Protein AF-A0A948KL86-F1 (afdb_monomer_lite)

Secondary structure (DSSP, 8-state):
-HHHHHHHHHHHHHHHHHHHHHHHH--GGGSGGGTS--HHHHHHHHHHHHTTT-SEEEEESS--GGGGGT-SSEEEEESS---TT--EEEEESSHHHHHHSTTPEEEEE-SS-EEEEE-

Sequence (119 aa):
PVLQGIAIAGVLLSTLSIVGPRSLMLNPNLYYLYQEEGYWNTHADTLNRILKDEEEVVALGPAGHHIRWYIEPRVLVGDTMDIEGRSGNYLLLLAEEAKRMAGAQVLYTDEKVSILKQR

pLDDT: mean 80.99, std 11.15, range [53.59, 94.81]

Structure (mmCIF, N/CA/C/O backbone):
data_AF-A0A948KL86-F1
#
_entry.id   AF-A0A948KL86-F1
#
loop_
_atom_site.group_PDB
_atom_site.id
_atom_site.type_symbol
_atom_site.label_atom_id
_atom_site.label_alt_id
_atom_site.label_comp_id
_atom_site.label_asym_id
_atom_site.label_entity_id
_atom_site.label_seq_id
_atom_site.pdbx_PDB_ins_code
_atom_site.Cartn_x
_atom_site.Cartn_y
_atom_site.Cartn_z
_atom_site.occupancy
_atom_site.B_iso_or_equiv
_atom_site.auth_seq_id
_atom_site.auth_comp_id
_atom_site.auth_asym_id
_atom_site.auth_atom_id
_atom_site.pdbx_PDB_model_num
ATOM 1 N N . PRO A 1 1 ? 17.806 -10.924 -61.205 1.00 68.31 1 PRO A N 1
ATOM 2 C CA . PRO A 1 1 ? 17.949 -11.667 -59.931 1.00 68.31 1 PRO A CA 1
ATOM 3 C C . PRO A 1 1 ? 19.015 -11.098 -58.972 1.00 68.31 1 PRO A C 1
ATOM 5 O O . PRO A 1 1 ? 18.664 -10.737 -57.857 1.00 68.31 1 PRO A O 1
ATOM 8 N N . VAL A 1 2 ? 20.284 -10.957 -59.383 1.00 71.38 2 VAL A N 1
ATOM 9 C CA . VAL A 1 2 ? 21.385 -10.513 -58.492 1.00 71.38 2 VAL A CA 1
ATOM 10 C C . VAL A 1 2 ? 21.224 -9.061 -58.013 1.00 71.38 2 VAL A C 1
ATOM 12 O O . VAL A 1 2 ? 21.319 -8.788 -56.821 1.00 71.38 2 VAL A O 1
ATOM 15 N N . LEU A 1 3 ? 20.879 -8.138 -58.918 1.00 71.75 3 LEU A N 1
ATOM 16 C CA . LEU A 1 3 ? 20.627 -6.722 -58.596 1.00 71.75 3 LEU A CA 1
ATOM 17 C C . LEU A 1 3 ? 19.461 -6.515 -57.614 1.00 71.75 3 LEU A C 1
ATOM 19 O O . LEU A 1 3 ? 19.527 -5.646 -56.751 1.00 71.75 3 LEU A O 1
ATOM 23 N N . GLN A 1 4 ? 18.417 -7.343 -57.706 1.00 75.69 4 GLN A N 1
ATOM 24 C CA . GLN A 1 4 ? 17.291 -7.313 -56.766 1.00 75.69 4 GLN A CA 1
ATOM 25 C C . GLN A 1 4 ? 17.711 -7.803 -55.375 1.00 75.69 4 GLN A C 1
ATOM 27 O O . GLN A 1 4 ? 17.311 -7.209 -54.379 1.00 75.69 4 GLN A O 1
ATOM 32 N N . GLY A 1 5 ? 18.565 -8.831 -55.300 1.00 79.94 5 GLY A N 1
ATOM 33 C CA . GLY A 1 5 ? 19.122 -9.309 -54.032 1.00 7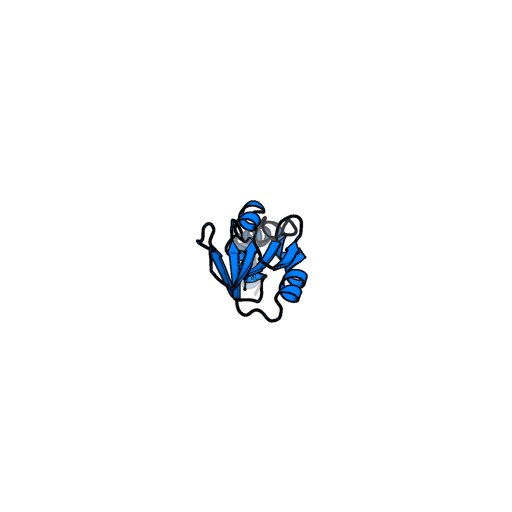9.94 5 GLY A CA 1
ATOM 34 C C . GLY A 1 5 ? 19.969 -8.251 -53.322 1.00 79.94 5 GLY A C 1
ATOM 35 O O . GLY A 1 5 ? 19.827 -8.060 -52.118 1.00 79.94 5 GLY A O 1
ATOM 36 N N . ILE A 1 6 ? 20.784 -7.504 -54.076 1.00 86.19 6 ILE A N 1
ATOM 37 C CA . ILE A 1 6 ? 21.603 -6.402 -53.544 1.00 86.19 6 ILE A CA 1
ATOM 38 C C . ILE A 1 6 ? 20.719 -5.266 -53.014 1.00 86.19 6 ILE A C 1
ATOM 40 O O . ILE A 1 6 ? 20.962 -4.760 -51.920 1.00 86.19 6 ILE A O 1
ATOM 44 N N . ALA A 1 7 ? 19.670 -4.891 -53.751 1.00 84.94 7 ALA A N 1
ATOM 45 C CA . ALA A 1 7 ? 18.749 -3.838 -53.326 1.00 84.94 7 ALA A CA 1
ATOM 46 C C . ALA A 1 7 ? 17.999 -4.209 -52.034 1.00 84.94 7 ALA A C 1
ATOM 48 O O . ALA A 1 7 ? 17.921 -3.399 -51.113 1.00 84.94 7 ALA A O 1
ATOM 49 N N . ILE A 1 8 ? 17.504 -5.447 -51.932 1.00 87.50 8 ILE A N 1
ATOM 50 C CA . ILE A 1 8 ? 16.812 -5.942 -50.731 1.00 87.50 8 ILE A CA 1
ATOM 51 C C . ILE A 1 8 ? 17.767 -5.987 -49.533 1.00 87.50 8 ILE A C 1
ATOM 53 O O . ILE A 1 8 ? 17.408 -5.524 -48.452 1.00 87.50 8 ILE A O 1
ATOM 57 N N . ALA A 1 9 ? 18.993 -6.486 -49.722 1.00 88.50 9 ALA A N 1
ATOM 58 C CA . ALA A 1 9 ? 20.004 -6.511 -48.668 1.00 88.50 9 ALA A CA 1
ATOM 59 C C . ALA A 1 9 ? 20.365 -5.096 -48.185 1.00 88.50 9 ALA A C 1
ATOM 61 O O . ALA A 1 9 ? 20.497 -4.875 -46.983 1.00 88.50 9 ALA A O 1
ATOM 62 N N . GLY A 1 10 ? 20.462 -4.129 -49.103 1.00 89.31 10 GLY A N 1
ATOM 63 C CA . GLY A 1 10 ? 20.711 -2.726 -48.775 1.00 89.31 10 GLY A CA 1
ATOM 64 C C . GLY A 1 10 ? 19.597 -2.107 -47.930 1.00 89.31 10 GLY A C 1
ATOM 65 O O . GLY A 1 10 ? 19.877 -1.482 -46.907 1.00 89.31 10 GLY A O 1
ATOM 66 N N . VAL A 1 11 ? 18.334 -2.335 -48.306 1.00 86.44 11 VAL A N 1
ATOM 67 C CA . VAL A 1 11 ? 17.178 -1.869 -47.524 1.00 86.44 11 VAL A CA 1
ATOM 68 C C . VAL A 1 11 ? 17.178 -2.519 -46.142 1.00 86.44 11 VAL A C 1
ATOM 70 O O . VAL A 1 11 ? 17.109 -1.807 -45.145 1.00 86.44 11 VAL A O 1
ATOM 73 N N . LEU A 1 12 ? 17.364 -3.837 -46.060 1.00 86.38 12 LEU A N 1
ATOM 74 C CA . LEU A 1 12 ? 17.390 -4.558 -44.787 1.00 86.38 12 LEU A CA 1
ATOM 75 C C . LEU A 1 12 ? 18.485 -4.029 -43.847 1.00 86.38 12 LEU A C 1
ATOM 77 O O . LEU A 1 12 ? 18.216 -3.745 -42.681 1.00 86.38 12 LEU A O 1
ATOM 81 N N . LEU A 1 13 ? 19.705 -3.849 -44.360 1.00 87.38 13 LEU A N 1
ATOM 82 C CA . LEU A 1 13 ? 20.825 -3.314 -43.588 1.00 87.38 13 LEU A CA 1
ATOM 83 C C . LEU A 1 13 ? 20.552 -1.881 -43.127 1.00 87.38 13 LEU A C 1
ATOM 85 O O . LEU A 1 13 ? 20.778 -1.580 -41.960 1.00 87.38 13 LEU A O 1
ATOM 89 N N . SER A 1 14 ? 19.990 -1.021 -43.983 1.00 85.12 14 SER A N 1
ATOM 90 C CA . SER A 1 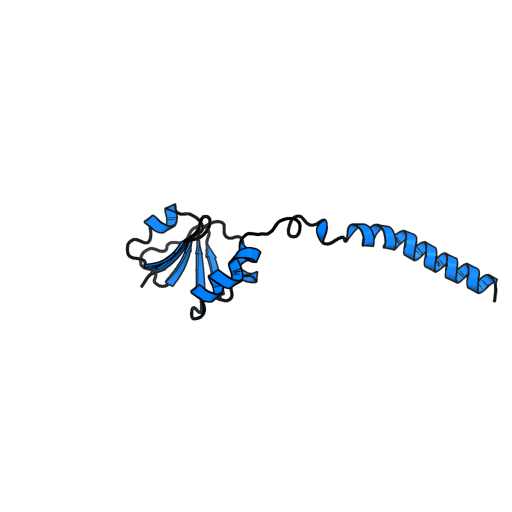14 ? 19.619 0.342 -43.579 1.00 85.12 14 SER A CA 1
ATOM 91 C C . SER A 1 14 ? 18.565 0.359 -42.468 1.00 85.12 14 SER A C 1
ATOM 93 O O . SER A 1 14 ? 18.694 1.114 -41.505 1.00 85.12 14 SER A O 1
ATOM 95 N N . THR A 1 15 ? 17.564 -0.523 -42.535 1.00 80.38 15 THR A N 1
ATOM 96 C CA . THR A 1 15 ? 16.545 -0.649 -41.490 1.00 80.38 15 THR A CA 1
ATOM 97 C C . THR A 1 15 ? 17.157 -1.156 -40.185 1.00 80.38 15 THR A C 1
ATOM 99 O O . THR A 1 15 ? 16.890 -0.589 -39.127 1.00 80.38 15 THR A O 1
ATOM 102 N N . LEU A 1 16 ? 18.032 -2.165 -40.242 1.00 80.25 16 LEU A N 1
ATOM 103 C CA . LEU A 1 16 ? 18.730 -2.699 -39.069 1.00 80.25 16 LEU A CA 1
ATOM 104 C C . LEU A 1 16 ? 19.688 -1.676 -38.444 1.00 80.25 16 LEU A C 1
ATOM 106 O O . LEU A 1 16 ? 19.765 -1.596 -37.222 1.00 80.25 16 LEU A O 1
ATOM 110 N N . SER A 1 17 ? 20.370 -0.849 -39.238 1.00 78.81 17 SER A N 1
ATOM 111 C CA . SER A 1 17 ? 21.252 0.207 -38.725 1.00 78.81 17 SER A CA 1
ATOM 112 C C . SER A 1 17 ? 20.494 1.373 -38.085 1.00 78.81 17 SER A C 1
ATOM 114 O O . SER A 1 17 ? 21.017 1.997 -37.166 1.00 78.81 17 SER A O 1
ATOM 116 N N . ILE A 1 18 ? 19.269 1.668 -38.530 1.00 78.06 18 ILE A N 1
ATOM 117 C CA . ILE A 1 18 ? 18.434 2.731 -37.947 1.00 78.06 18 ILE A CA 1
ATOM 118 C C . ILE A 1 18 ? 17.700 2.234 -36.691 1.00 78.06 18 ILE A C 1
ATOM 120 O O . ILE A 1 18 ? 17.607 2.955 -35.695 1.00 78.06 18 ILE A O 1
ATOM 124 N N . VAL A 1 19 ? 17.168 1.009 -36.724 1.00 70.25 19 VAL A N 1
ATOM 125 C CA . VAL A 1 19 ? 16.302 0.466 -35.662 1.00 70.25 19 VAL A CA 1
ATOM 126 C C . VAL A 1 19 ? 17.091 -0.326 -34.615 1.00 70.25 19 VAL A C 1
ATOM 128 O O . VAL A 1 19 ? 16.804 -0.212 -33.425 1.00 70.25 19 VAL A O 1
ATOM 131 N N . GLY A 1 20 ? 18.116 -1.076 -35.023 1.00 65.12 20 GLY A N 1
ATOM 132 C CA . GLY A 1 20 ? 18.899 -1.963 -34.154 1.00 65.12 20 GLY A CA 1
ATOM 133 C C . GLY A 1 20 ? 19.554 -1.272 -32.949 1.00 65.12 20 GLY A C 1
ATOM 134 O O . GLY A 1 20 ? 19.416 -1.770 -31.830 1.00 65.12 20 GLY A O 1
ATOM 135 N N . PRO A 1 21 ? 20.199 -0.098 -33.107 1.00 65.56 21 PRO A N 1
ATOM 136 C CA . PRO A 1 21 ? 20.760 0.628 -31.968 1.00 65.56 21 PRO A CA 1
ATOM 137 C C . PRO A 1 21 ? 19.688 1.078 -30.966 1.00 65.56 21 PRO A C 1
ATOM 139 O O . PRO A 1 21 ? 19.926 1.072 -29.761 1.00 65.56 21 PRO A O 1
ATOM 142 N N . ARG A 1 22 ? 18.481 1.420 -31.446 1.00 61.47 22 ARG A N 1
ATOM 143 C CA . ARG A 1 22 ? 17.361 1.832 -30.587 1.00 61.47 22 ARG A CA 1
ATOM 144 C C . ARG A 1 22 ? 16.764 0.660 -29.814 1.00 61.47 22 ARG A C 1
ATOM 146 O O . ARG A 1 22 ? 16.433 0.837 -28.650 1.00 61.47 22 ARG A O 1
ATOM 153 N N . SER A 1 23 ? 16.672 -0.534 -30.405 1.00 61.41 23 SER A N 1
ATOM 154 C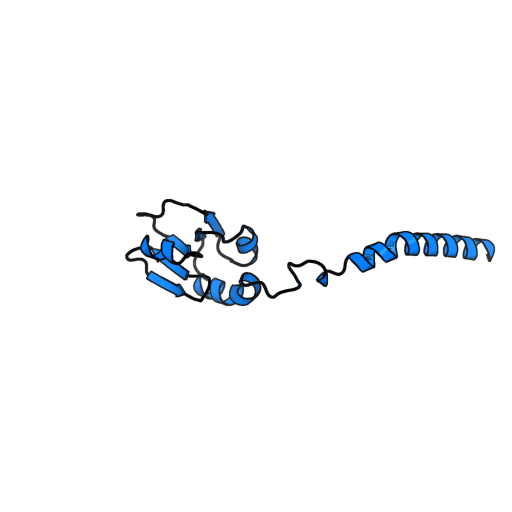 CA . SER A 1 23 ? 16.175 -1.720 -29.691 1.00 61.41 23 SER A CA 1
ATOM 155 C C . SER A 1 23 ? 17.133 -2.216 -28.608 1.00 61.41 23 SER A C 1
ATOM 157 O O . SER A 1 23 ? 16.679 -2.716 -27.587 1.00 61.41 23 SER A O 1
ATOM 159 N N . LEU A 1 24 ? 18.446 -2.032 -28.782 1.00 59.34 24 LEU A N 1
ATOM 160 C CA . LEU A 1 24 ? 19.438 -2.351 -27.745 1.00 59.34 24 LEU A CA 1
ATOM 161 C C . LEU A 1 24 ? 19.365 -1.394 -26.541 1.00 59.34 24 LEU A C 1
ATOM 163 O O . LEU A 1 24 ? 19.699 -1.787 -25.426 1.00 59.34 24 LEU A O 1
ATOM 167 N N . MET A 1 25 ? 18.883 -0.162 -26.747 1.00 58.16 25 MET A N 1
ATOM 168 C CA . MET A 1 25 ? 18.601 0.802 -25.673 1.00 58.16 25 MET A CA 1
ATOM 169 C C . MET A 1 25 ? 17.243 0.589 -24.989 1.00 58.16 25 MET A C 1
ATOM 171 O O . MET A 1 25 ? 17.004 1.160 -23.931 1.00 58.16 25 MET A O 1
ATOM 175 N N . LEU A 1 26 ? 16.373 -0.258 -25.544 1.00 58.28 26 LEU A N 1
ATOM 176 C CA . LEU A 1 26 ? 15.113 -0.681 -24.925 1.00 58.28 26 LEU A CA 1
ATOM 177 C C . LEU A 1 26 ? 15.312 -1.922 -24.044 1.00 58.28 26 LEU A C 1
ATOM 179 O O . LEU A 1 26 ? 14.439 -2.783 -23.973 1.00 58.28 26 LEU A O 1
ATOM 183 N N . ASN A 1 27 ? 16.468 -2.048 -23.390 1.00 59.31 27 ASN A N 1
ATOM 184 C CA . ASN A 1 27 ? 16.644 -3.083 -22.382 1.00 59.31 27 ASN A CA 1
ATOM 185 C C . ASN A 1 27 ? 15.742 -2.729 -21.183 1.00 59.31 27 ASN A C 1
ATOM 187 O O . ASN A 1 27 ? 15.973 -1.690 -20.562 1.00 59.31 27 ASN A O 1
ATOM 191 N N . PRO A 1 28 ? 14.728 -3.543 -20.835 1.00 56.38 28 PRO A N 1
ATOM 192 C CA . PRO A 1 28 ? 13.857 -3.257 -19.696 1.00 56.38 28 PRO A CA 1
ATOM 193 C C . PRO A 1 28 ? 14.639 -3.134 -18.379 1.00 56.38 28 PRO A C 1
ATOM 195 O O . PRO A 1 28 ? 14.232 -2.380 -17.502 1.00 56.38 28 PRO A O 1
ATOM 198 N N . ASN A 1 29 ? 15.827 -3.742 -18.286 1.00 53.59 29 ASN A N 1
ATOM 199 C CA . ASN A 1 29 ? 16.721 -3.613 -17.135 1.00 53.59 29 ASN A CA 1
ATOM 200 C C . ASN A 1 29 ? 17.445 -2.252 -17.058 1.00 53.59 29 ASN A C 1
ATOM 202 O O . ASN A 1 29 ? 18.203 -2.032 -16.122 1.00 53.59 29 ASN A O 1
ATOM 206 N N . LEU A 1 30 ? 17.278 -1.339 -18.025 1.00 55.31 30 LEU A N 1
ATOM 207 C CA . LEU A 1 30 ? 17.811 0.033 -17.945 1.00 55.31 30 LEU A CA 1
ATOM 208 C C . LEU A 1 30 ? 16.896 0.980 -17.165 1.00 55.31 30 LEU A C 1
ATOM 210 O O . LEU A 1 30 ? 17.348 2.045 -16.744 1.00 55.31 30 LEU A O 1
ATOM 214 N N . TYR A 1 31 ? 15.624 0.628 -16.971 1.00 57.94 31 TYR A N 1
ATOM 215 C CA . TYR A 1 31 ? 14.734 1.457 -16.173 1.00 57.94 31 TYR A CA 1
ATOM 216 C C . TYR A 1 31 ? 14.957 1.147 -14.698 1.00 57.94 31 TYR A C 1
ATOM 218 O O . TYR A 1 31 ? 14.789 0.010 -14.267 1.00 57.94 31 TYR A O 1
ATOM 226 N N . TYR A 1 32 ? 15.275 2.186 -13.926 1.00 56.94 32 TYR A N 1
ATOM 227 C CA . TYR A 1 32 ? 15.488 2.122 -12.477 1.00 56.94 32 TYR A CA 1
ATOM 228 C C . TYR A 1 32 ? 14.392 1.331 -11.738 1.00 56.94 32 TYR A C 1
ATOM 230 O O . TYR A 1 32 ? 14.677 0.593 -10.804 1.00 56.94 32 TYR A O 1
ATOM 238 N N . LEU A 1 33 ? 13.145 1.414 -12.221 1.00 54.78 33 LEU A N 1
ATOM 239 C CA . LEU A 1 33 ? 11.989 0.714 -11.655 1.00 54.78 33 LEU A CA 1
ATOM 240 C C . LEU A 1 33 ? 12.110 -0.825 -11.652 1.00 54.78 33 LEU A C 1
ATOM 242 O O . LEU A 1 33 ? 11.419 -1.469 -10.874 1.00 54.78 33 LEU A O 1
ATOM 246 N N . TYR A 1 34 ? 12.947 -1.399 -12.524 1.00 56.31 34 TYR A N 1
ATOM 247 C CA . TYR A 1 34 ? 13.166 -2.847 -12.658 1.00 56.31 34 TYR A CA 1
ATOM 248 C C . TYR A 1 34 ? 14.576 -3.284 -12.227 1.00 56.31 34 TYR A C 1
ATOM 250 O O . TYR A 1 34 ? 14.919 -4.455 -12.370 1.00 56.31 34 TYR A O 1
ATOM 258 N N . GLN A 1 35 ? 15.411 -2.356 -11.747 1.00 60.00 35 GLN A N 1
ATOM 259 C CA . GLN A 1 35 ? 16.782 -2.652 -11.311 1.00 60.00 35 GLN A CA 1
ATOM 260 C C . GLN A 1 35 ? 16.859 -3.069 -9.841 1.00 60.00 35 GLN A C 1
ATOM 262 O O . GLN A 1 35 ? 17.766 -3.811 -9.473 1.00 60.00 35 GLN A O 1
ATOM 267 N N . GLU A 1 36 ? 15.909 -2.626 -9.017 1.00 63.56 36 GLU A N 1
ATOM 268 C CA . GLU A 1 36 ? 15.837 -2.959 -7.595 1.00 63.56 36 GLU A CA 1
ATOM 269 C C . GLU A 1 36 ? 14.473 -3.560 -7.250 1.00 63.56 36 GLU A C 1
ATOM 271 O O . GLU A 1 36 ? 13.445 -3.181 -7.819 1.00 63.56 36 GLU A O 1
ATOM 276 N N . GLU A 1 37 ? 14.450 -4.495 -6.298 1.00 67.69 37 GLU A N 1
ATOM 277 C CA . GLU A 1 37 ? 13.196 -5.006 -5.751 1.00 67.69 37 GLU A CA 1
ATOM 278 C C . GLU A 1 37 ? 12.468 -3.886 -4.996 1.00 67.69 37 GLU A C 1
ATOM 280 O O . GLU A 1 37 ? 12.827 -3.492 -3.885 1.00 67.69 37 GLU A O 1
ATOM 285 N N . GLY A 1 38 ? 11.434 -3.331 -5.629 1.00 77.62 38 GLY A N 1
ATOM 286 C CA . GLY A 1 38 ? 10.561 -2.348 -5.003 1.00 77.62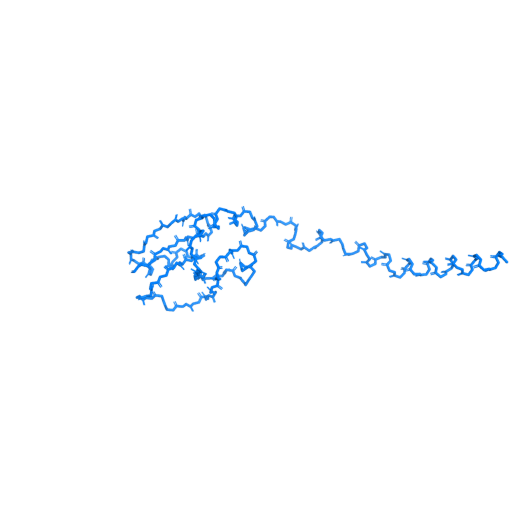 38 GLY A CA 1
ATOM 287 C C . GLY A 1 38 ? 9.742 -2.979 -3.877 1.00 77.62 38 GLY A C 1
ATOM 288 O O . GLY A 1 38 ? 9.169 -4.052 -4.052 1.00 77.62 38 GLY A O 1
ATOM 289 N N . TYR A 1 39 ? 9.618 -2.275 -2.747 1.00 85.31 39 TYR A N 1
ATOM 290 C CA . TYR A 1 39 ? 8.907 -2.765 -1.556 1.00 85.31 39 TYR A CA 1
ATOM 291 C C . TYR A 1 39 ? 7.518 -3.340 -1.876 1.00 85.31 39 TYR A C 1
ATOM 293 O O . TYR A 1 39 ? 7.192 -4.435 -1.422 1.00 85.31 39 TYR A O 1
ATOM 301 N N . TRP A 1 40 ? 6.734 -2.637 -2.701 1.00 87.12 40 TRP A N 1
ATOM 302 C CA . TRP A 1 40 ? 5.396 -3.083 -3.088 1.00 87.12 40 TRP A CA 1
ATOM 303 C C . TRP A 1 40 ? 5.404 -4.406 -3.844 1.00 87.12 40 TRP A C 1
ATOM 305 O O . TRP A 1 40 ? 4.556 -5.245 -3.578 1.00 87.12 40 TRP A O 1
ATOM 315 N N . ASN A 1 41 ? 6.374 -4.616 -4.734 1.00 84.69 41 ASN A N 1
ATOM 316 C CA . ASN A 1 41 ? 6.483 -5.851 -5.502 1.00 84.69 41 ASN A CA 1
ATOM 317 C C . ASN A 1 41 ? 6.795 -7.048 -4.593 1.00 84.69 41 ASN A C 1
ATOM 319 O O . ASN A 1 41 ? 6.224 -8.119 -4.761 1.00 84.69 41 ASN A O 1
ATOM 323 N N . THR A 1 42 ? 7.658 -6.852 -3.596 1.00 87.81 42 THR A N 1
ATOM 324 C CA . THR A 1 42 ? 8.062 -7.914 -2.665 1.00 87.81 42 THR A CA 1
ATOM 325 C C . THR A 1 42 ? 6.971 -8.250 -1.639 1.00 87.81 42 THR A C 1
ATOM 327 O O . THR A 1 42 ? 6.847 -9.403 -1.235 1.00 87.81 42 THR A O 1
ATOM 330 N N . HIS A 1 43 ? 6.165 -7.269 -1.214 1.00 90.56 43 HIS A N 1
ATOM 331 C CA . HIS A 1 43 ? 5.223 -7.435 -0.096 1.00 90.56 43 HIS A CA 1
ATOM 332 C C . HIS A 1 43 ? 3.747 -7.524 -0.511 1.00 90.56 43 HIS A C 1
ATOM 334 O O . HIS A 1 43 ? 2.916 -7.855 0.338 1.00 90.56 43 HIS A O 1
ATOM 340 N N . ALA A 1 44 ? 3.410 -7.281 -1.787 1.00 91.19 44 ALA A N 1
ATOM 341 C CA . ALA A 1 44 ? 2.034 -7.269 -2.301 1.00 91.19 44 ALA A CA 1
ATOM 342 C C . ALA A 1 44 ? 1.210 -8.478 -1.836 1.00 91.19 44 ALA A C 1
ATOM 344 O O . ALA A 1 44 ? 0.147 -8.306 -1.245 1.00 91.19 44 ALA A O 1
ATOM 345 N N . ASP A 1 45 ? 1.731 -9.693 -2.020 1.00 93.12 45 ASP A N 1
ATOM 346 C CA . ASP A 1 45 ? 1.023 -10.933 -1.682 1.00 93.12 45 ASP A CA 1
ATOM 347 C C . ASP A 1 45 ? 0.655 -11.028 -0.197 1.00 93.12 45 ASP A C 1
ATOM 349 O O . ASP A 1 45 ? -0.413 -11.527 0.166 1.00 93.12 45 ASP A O 1
ATOM 353 N N . THR A 1 46 ? 1.541 -10.565 0.686 1.00 93.31 46 THR A N 1
ATOM 354 C CA . THR A 1 46 ? 1.296 -10.569 2.131 1.00 93.31 46 THR A CA 1
ATOM 355 C C . THR A 1 46 ? 0.250 -9.524 2.495 1.00 93.31 46 THR A C 1
ATOM 357 O O . THR A 1 46 ? -0.694 -9.843 3.219 1.00 93.31 46 THR A O 1
ATOM 360 N N . LEU A 1 47 ? 0.371 -8.310 1.951 1.00 92.75 47 LEU A N 1
ATOM 361 C CA . LEU A 1 47 ? -0.566 -7.217 2.214 1.00 92.75 47 LEU A CA 1
ATOM 362 C C . LEU A 1 47 ? -1.974 -7.543 1.688 1.00 92.75 47 LEU A C 1
ATOM 364 O O . LEU A 1 47 ? -2.947 -7.378 2.421 1.00 92.75 47 LEU A O 1
ATOM 368 N N . ASN A 1 48 ? -2.095 -8.101 0.482 1.00 94.62 48 ASN A N 1
ATOM 369 C CA . ASN A 1 48 ? -3.383 -8.522 -0.083 1.00 94.62 48 ASN A CA 1
ATOM 370 C C . ASN A 1 48 ? -4.011 -9.670 0.705 1.00 94.62 48 ASN A C 1
ATOM 372 O O . ASN A 1 48 ? -5.223 -9.707 0.884 1.00 94.62 48 ASN A O 1
ATOM 376 N N . ARG A 1 49 ? -3.205 -10.578 1.266 1.00 94.81 49 ARG A N 1
ATOM 377 C CA . ARG A 1 49 ? -3.723 -11.628 2.153 1.00 94.81 49 ARG A CA 1
ATOM 378 C C . ARG A 1 49 ? -4.315 -11.061 3.442 1.00 94.81 49 ARG A C 1
ATOM 380 O O . ARG A 1 49 ? -5.316 -11.588 3.919 1.00 94.81 49 ARG A O 1
ATOM 387 N N . ILE A 1 50 ? -3.708 -10.013 3.997 1.00 93.12 50 ILE A N 1
ATOM 388 C CA . ILE A 1 50 ? -4.221 -9.306 5.182 1.00 93.12 50 ILE A CA 1
ATOM 389 C C . ILE A 1 50 ? -5.513 -8.548 4.844 1.00 93.12 50 ILE A C 1
ATOM 391 O O . ILE A 1 50 ? -6.418 -8.490 5.671 1.00 93.12 50 ILE A O 1
ATOM 395 N N . LEU A 1 51 ? -5.613 -8.007 3.627 1.00 92.81 51 LEU A N 1
ATOM 396 C CA . LEU A 1 51 ? -6.724 -7.173 3.156 1.00 92.81 51 LEU A CA 1
ATOM 397 C C . LEU A 1 51 ? -7.777 -7.926 2.323 1.00 92.81 51 LEU A C 1
ATOM 399 O O . LEU A 1 51 ? -8.605 -7.290 1.678 1.00 92.81 51 LEU A O 1
ATOM 403 N N . L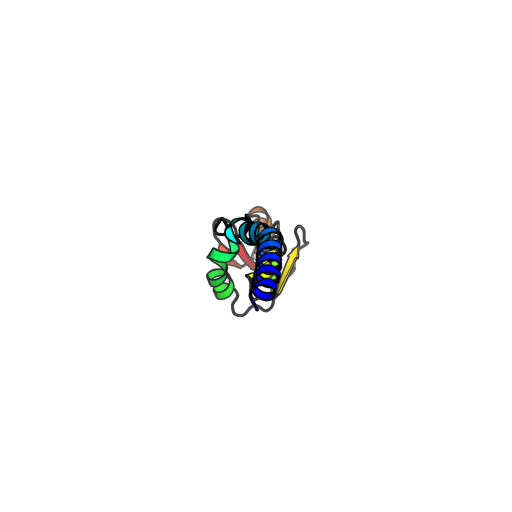YS A 1 52 ? -7.757 -9.262 2.319 1.00 91.06 52 LYS A N 1
ATOM 404 C CA . LYS A 1 52 ? -8.486 -10.116 1.362 1.00 91.06 52 LYS A CA 1
ATOM 405 C C . LYS A 1 52 ? -9.994 -9.837 1.250 1.00 91.06 52 LYS A C 1
ATOM 407 O O . LYS A 1 52 ? -10.578 -10.079 0.198 1.00 91.06 52 LYS A O 1
ATOM 412 N N . ASP A 1 53 ? -10.611 -9.342 2.318 1.00 90.50 53 ASP A N 1
ATOM 413 C CA . ASP A 1 53 ? -12.056 -9.100 2.398 1.00 90.50 53 ASP A CA 1
ATOM 414 C C . ASP A 1 53 ? -12.410 -7.602 2.460 1.00 90.50 53 ASP A C 1
ATOM 416 O O . ASP A 1 53 ? -13.557 -7.239 2.720 1.00 90.50 53 ASP A O 1
ATOM 420 N N . GLU A 1 54 ? -11.433 -6.719 2.252 1.00 92.00 54 GLU A N 1
ATOM 421 C CA . GLU A 1 54 ? -11.633 -5.275 2.311 1.00 92.00 54 GLU A CA 1
ATOM 422 C C . GLU A 1 54 ? -11.868 -4.713 0.903 1.00 92.00 54 GLU A C 1
ATOM 424 O O . GLU A 1 54 ? -11.059 -4.893 -0.003 1.00 92.00 54 GLU A O 1
ATOM 429 N N . GLU A 1 55 ? -12.969 -3.984 0.708 1.00 92.00 55 GLU A N 1
ATOM 430 C CA . GLU A 1 55 ? -13.256 -3.345 -0.587 1.00 92.00 55 GLU A CA 1
ATOM 431 C C . GLU A 1 55 ? -12.336 -2.144 -0.857 1.00 92.00 55 GLU A C 1
ATOM 433 O O . GLU A 1 55 ? -12.006 -1.830 -2.004 1.00 92.00 55 GLU A O 1
ATOM 438 N N . GLU A 1 56 ? -11.927 -1.455 0.209 1.00 92.69 56 GLU A N 1
ATOM 439 C CA . GLU A 1 56 ? -11.190 -0.201 0.147 1.00 92.69 56 GLU A CA 1
ATOM 440 C C . GLU A 1 56 ? -10.171 -0.083 1.283 1.00 92.69 56 GLU A C 1
ATOM 442 O O . GLU A 1 56 ? -10.405 -0.502 2.422 1.00 92.69 56 GLU A O 1
ATOM 447 N N . VAL A 1 57 ? -9.044 0.551 0.960 1.00 92.94 57 VAL A N 1
ATOM 448 C CA . VAL A 1 57 ? -8.023 0.959 1.921 1.00 92.94 57 VAL A CA 1
ATOM 449 C C . VAL A 1 57 ? -7.585 2.395 1.648 1.00 92.94 57 VAL A C 1
ATOM 451 O O . VAL A 1 57 ? -7.414 2.818 0.500 1.00 92.94 57 VAL A O 1
ATOM 454 N N . VAL A 1 58 ? -7.385 3.160 2.715 1.00 91.69 58 VAL A N 1
ATOM 455 C CA . VAL A 1 58 ? -6.864 4.523 2.647 1.00 91.69 58 VAL A CA 1
ATOM 456 C C . VAL A 1 58 ? -5.364 4.496 2.915 1.00 91.69 58 VAL A C 1
ATOM 458 O O . VAL A 1 58 ? -4.940 4.221 4.031 1.00 91.69 58 VAL A O 1
ATOM 461 N N . ALA A 1 59 ? -4.551 4.803 1.911 1.00 91.31 59 ALA A N 1
ATOM 462 C CA . ALA A 1 59 ? -3.115 4.976 2.069 1.00 91.31 59 ALA A CA 1
ATOM 463 C C . ALA A 1 59 ? -2.788 6.413 2.503 1.00 91.31 59 ALA A C 1
ATOM 465 O O . ALA A 1 59 ? -3.077 7.359 1.762 1.00 91.31 59 ALA A O 1
ATOM 466 N N . LEU A 1 60 ? -2.175 6.557 3.682 1.00 89.12 60 LEU A N 1
ATOM 467 C CA . LEU A 1 60 ? -1.738 7.834 4.249 1.00 89.12 60 LEU A CA 1
ATOM 468 C C . LEU A 1 60 ? -0.218 7.983 4.219 1.00 89.12 60 LEU A C 1
ATOM 470 O O . LEU A 1 60 ? 0.522 7.071 4.601 1.00 89.12 60 LEU A O 1
ATOM 474 N N . GLY A 1 61 ? 0.232 9.171 3.822 1.00 84.94 61 GLY A N 1
ATOM 475 C CA . GLY A 1 61 ? 1.641 9.498 3.621 1.00 84.94 61 GLY A CA 1
ATOM 476 C C . GLY A 1 61 ? 2.129 9.197 2.195 1.00 84.94 61 GLY A C 1
ATOM 477 O O . GLY A 1 61 ? 1.321 9.027 1.272 1.00 84.94 61 GLY A O 1
ATOM 478 N N . PRO A 1 62 ? 3.454 9.108 1.977 1.00 85.12 62 PRO A N 1
ATOM 479 C CA . PRO A 1 62 ? 4.058 9.106 0.644 1.00 85.12 62 PRO A CA 1
ATOM 480 C C . PRO A 1 62 ? 3.998 7.729 -0.049 1.00 85.12 62 PRO A C 1
ATOM 482 O O . PRO A 1 62 ? 5.014 7.187 -0.476 1.00 85.12 62 PRO A O 1
ATOM 485 N N . ALA A 1 63 ? 2.799 7.158 -0.197 1.00 82.25 63 ALA A N 1
ATOM 486 C CA . ALA A 1 63 ? 2.573 5.850 -0.827 1.00 82.25 63 ALA A CA 1
ATOM 487 C C . ALA A 1 63 ? 2.977 5.793 -2.306 1.00 82.25 63 ALA A C 1
ATOM 489 O O . ALA A 1 63 ? 3.336 4.736 -2.824 1.00 82.25 63 ALA A O 1
ATOM 490 N N . GLY A 1 64 ? 2.881 6.935 -2.994 1.00 82.00 64 GLY A N 1
ATOM 491 C CA . GLY A 1 64 ? 2.936 7.002 -4.448 1.00 82.00 64 GLY A CA 1
ATOM 492 C C . GLY A 1 64 ? 1.701 6.371 -5.103 1.00 82.00 64 GLY A C 1
ATOM 493 O O . GLY A 1 64 ? 1.075 5.452 -4.587 1.00 82.00 64 GLY A O 1
ATOM 494 N N . HIS A 1 65 ? 1.319 6.851 -6.287 1.00 82.06 65 HIS A N 1
ATOM 495 C CA . HIS A 1 65 ? 0.128 6.330 -6.974 1.00 82.06 65 HIS A CA 1
ATOM 496 C C . HIS A 1 65 ? 0.276 4.887 -7.478 1.00 82.06 65 HIS A C 1
ATOM 498 O O . HIS A 1 65 ? -0.734 4.231 -7.728 1.00 82.06 65 HIS A O 1
ATOM 504 N N . HIS A 1 66 ? 1.509 4.394 -7.604 1.00 83.25 66 HIS A N 1
ATOM 505 C CA . HIS A 1 66 ? 1.808 3.047 -8.087 1.00 83.25 66 HIS A CA 1
ATOM 506 C C . HIS A 1 66 ? 1.361 1.941 -7.122 1.00 83.25 66 HIS A C 1
ATOM 508 O O . HIS A 1 66 ? 1.195 0.814 -7.566 1.00 83.25 66 HIS A O 1
ATOM 514 N N . ILE A 1 67 ? 1.104 2.240 -5.839 1.00 87.88 67 ILE A N 1
ATOM 515 C CA . ILE A 1 67 ? 0.576 1.261 -4.870 1.00 87.88 67 ILE A CA 1
ATOM 516 C C . ILE A 1 67 ? -0.697 0.564 -5.383 1.00 87.88 67 ILE A C 1
ATOM 518 O O . ILE A 1 67 ? -0.909 -0.619 -5.140 1.00 87.88 67 ILE A O 1
ATOM 522 N N . ARG A 1 68 ? -1.503 1.276 -6.182 1.00 90.31 68 ARG A N 1
ATOM 523 C CA . ARG A 1 68 ? -2.731 0.775 -6.822 1.00 90.31 68 ARG A CA 1
ATOM 524 C C . ARG A 1 68 ? -2.507 -0.371 -7.804 1.00 90.31 68 ARG A C 1
ATOM 526 O O . ARG A 1 68 ? -3.471 -0.994 -8.220 1.00 90.31 68 ARG A O 1
ATOM 533 N N . TRP A 1 69 ? -1.271 -0.600 -8.235 1.00 90.62 69 TRP A N 1
ATOM 534 C CA . TRP A 1 69 ? -0.931 -1.728 -9.100 1.00 90.62 69 TRP A CA 1
ATOM 535 C C . TRP A 1 69 ? -0.630 -3.002 -8.311 1.00 90.62 69 TRP A C 1
ATOM 537 O O . TRP A 1 69 ? -0.615 -4.075 -8.901 1.00 90.62 69 TRP A O 1
ATOM 547 N N . TYR A 1 70 ? -0.386 -2.882 -7.005 1.00 90.38 70 TYR A N 1
ATOM 548 C CA . TYR A 1 70 ? 0.059 -3.979 -6.146 1.00 90.38 70 TYR A CA 1
ATOM 549 C C . TYR A 1 70 ? -0.995 -4.396 -5.122 1.00 90.38 70 TYR A C 1
ATOM 551 O O . TYR A 1 70 ? -1.020 -5.552 -4.713 1.00 90.38 70 TYR A O 1
ATOM 559 N N . ILE A 1 71 ? -1.851 -3.464 -4.701 1.00 92.88 71 ILE A N 1
ATOM 560 C CA . ILE A 1 71 ? -2.883 -3.698 -3.693 1.00 92.88 71 ILE A CA 1
ATOM 561 C C . ILE A 1 71 ? -4.229 -3.938 -4.378 1.00 92.88 71 ILE A C 1
ATOM 563 O O . ILE A 1 71 ? -4.662 -3.122 -5.189 1.00 92.88 71 ILE A O 1
ATOM 567 N N . GLU A 1 72 ? -4.867 -5.063 -4.053 1.00 94.81 72 GLU A N 1
ATOM 568 C CA . GLU A 1 72 ? -6.137 -5.511 -4.638 1.00 94.81 72 GLU A CA 1
ATOM 569 C C . GLU A 1 72 ? -7.340 -4.630 -4.245 1.00 94.81 72 GLU A C 1
ATOM 571 O O . GLU A 1 72 ? -8.094 -4.239 -5.143 1.00 94.81 72 GLU A O 1
ATOM 576 N N . PRO A 1 73 ? -7.537 -4.264 -2.959 1.00 93.69 73 PRO A N 1
ATOM 577 C CA . PRO A 1 73 ? -8.555 -3.291 -2.575 1.00 93.69 73 PRO A CA 1
ATOM 578 C C . PRO A 1 73 ? -8.409 -1.954 -3.299 1.00 93.69 73 PRO A C 1
ATOM 580 O O . PRO A 1 73 ? -7.307 -1.510 -3.641 1.00 93.69 73 PRO A O 1
ATOM 583 N N . ARG A 1 74 ? -9.519 -1.223 -3.441 1.00 93.31 74 ARG A N 1
ATOM 584 C CA . ARG A 1 74 ? -9.473 0.142 -3.972 1.00 93.31 74 ARG A CA 1
ATOM 585 C C . ARG A 1 74 ? -8.624 1.021 -3.052 1.00 93.31 74 ARG A C 1
ATOM 587 O O . ARG A 1 74 ? -8.991 1.247 -1.905 1.00 93.31 74 ARG A O 1
ATOM 594 N N . VAL A 1 75 ? -7.514 1.561 -3.563 1.00 92.06 75 VAL A N 1
ATOM 595 C CA . VAL A 1 75 ? -6.642 2.443 -2.769 1.00 92.06 75 VAL A CA 1
ATOM 596 C C . VAL A 1 75 ? -7.001 3.917 -2.953 1.00 92.06 75 VAL A C 1
ATOM 598 O O . VAL A 1 75 ? -6.747 4.525 -4.009 1.00 92.06 75 VAL A O 1
ATOM 601 N N . LEU A 1 76 ? -7.511 4.521 -1.883 1.00 89.38 76 LEU A N 1
ATOM 602 C CA . LEU A 1 76 ? -7.609 5.969 -1.738 1.00 89.38 76 LEU A CA 1
ATOM 603 C C . LEU A 1 76 ? -6.279 6.494 -1.204 1.00 89.38 76 LEU A C 1
ATOM 605 O O . LEU A 1 76 ? -5.864 6.130 -0.115 1.00 89.38 76 LEU A O 1
ATOM 609 N N . VAL A 1 77 ? -5.589 7.328 -1.977 1.00 85.44 77 VAL A N 1
ATOM 610 C CA . VAL A 1 77 ? -4.285 7.874 -1.579 1.00 85.44 77 VAL A CA 1
ATOM 611 C C . VAL A 1 77 ? -4.495 9.308 -1.127 1.00 85.44 77 VAL A C 1
ATOM 613 O O . VAL A 1 77 ? -4.998 10.116 -1.911 1.00 85.44 77 VAL A O 1
ATOM 616 N N . GLY A 1 78 ? -4.097 9.619 0.103 1.00 79.75 78 GLY A N 1
ATOM 617 C CA . GLY A 1 78 ? -4.101 10.972 0.643 1.00 79.75 78 GLY A CA 1
ATOM 618 C C . GLY A 1 78 ? -2.839 11.206 1.458 1.00 79.75 78 GLY A C 1
ATOM 619 O O . GLY A 1 78 ? -2.622 10.532 2.453 1.00 79.75 78 GLY A O 1
ATOM 620 N N . ASP A 1 79 ? -2.005 12.159 1.047 1.00 72.06 79 ASP A N 1
ATOM 621 C CA . ASP A 1 79 ? -0.788 12.492 1.800 1.00 72.06 79 ASP A CA 1
ATOM 622 C C . ASP A 1 79 ? -1.145 13.090 3.169 1.00 72.06 79 ASP A C 1
ATOM 624 O O . ASP A 1 79 ? -0.644 12.665 4.204 1.00 72.06 79 ASP A O 1
ATOM 628 N N . THR A 1 80 ? -2.123 14.001 3.173 1.00 71.31 80 THR A N 1
ATOM 629 C CA . THR A 1 80 ? -2.764 14.523 4.379 1.00 71.31 80 THR A CA 1
ATOM 630 C C . THR A 1 80 ? -4.277 14.371 4.250 1.00 71.31 80 THR A C 1
ATOM 632 O O . THR A 1 80 ? -4.900 14.866 3.310 1.00 71.31 80 THR A O 1
ATOM 635 N N . MET A 1 81 ? -4.887 13.646 5.185 1.00 74.56 81 MET A N 1
ATOM 636 C CA . MET A 1 81 ? -6.338 13.527 5.291 1.00 74.56 81 MET A CA 1
ATOM 637 C C . MET A 1 81 ? -6.752 13.685 6.750 1.00 74.56 81 MET A C 1
ATOM 639 O O . MET A 1 81 ? -6.022 13.302 7.669 1.00 74.56 81 MET A O 1
ATOM 643 N N . ASP A 1 82 ? -7.926 14.269 6.962 1.00 77.81 82 ASP A N 1
ATOM 644 C CA . ASP A 1 82 ? -8.564 14.229 8.267 1.00 77.81 82 ASP A CA 1
ATOM 645 C C . ASP A 1 82 ? -9.204 12.851 8.471 1.00 77.81 82 ASP A C 1
ATOM 647 O O . ASP A 1 82 ? -10.160 12.484 7.780 1.00 77.81 82 ASP A O 1
ATOM 651 N N . ILE A 1 83 ? -8.604 12.074 9.367 1.00 79.25 83 ILE A N 1
ATOM 652 C CA . ILE A 1 83 ? -8.979 10.693 9.687 1.00 79.25 83 ILE A CA 1
ATOM 653 C C . ILE A 1 83 ? -9.703 10.584 11.028 1.00 79.25 83 ILE A C 1
ATOM 655 O O . ILE A 1 83 ? -10.154 9.502 11.401 1.00 79.25 83 ILE A O 1
ATOM 659 N N . GLU A 1 84 ? -9.827 11.692 11.760 1.00 76.31 84 GLU A N 1
ATOM 660 C CA . GLU A 1 84 ? -10.431 11.682 13.082 1.00 76.31 84 GLU A CA 1
ATOM 661 C C . GLU A 1 84 ? -11.925 11.338 12.973 1.00 76.31 84 GLU A C 1
ATOM 663 O O . GLU A 1 84 ? -12.678 11.931 12.199 1.00 76.31 84 GLU A O 1
ATOM 668 N N . GLY A 1 85 ? -12.353 10.304 13.702 1.00 70.44 85 GLY A N 1
ATOM 669 C CA . GLY A 1 85 ? -13.741 9.833 13.691 1.00 70.44 85 GLY A CA 1
ATOM 670 C C . GLY A 1 85 ? -14.193 9.127 12.406 1.00 70.44 85 GLY A C 1
ATOM 671 O O . GLY A 1 85 ? -15.388 8.874 12.256 1.00 70.44 85 GLY A O 1
ATOM 672 N N . ARG A 1 86 ? -13.282 8.790 11.480 1.00 79.69 86 ARG A N 1
ATOM 673 C CA . ARG A 1 86 ? -13.619 8.045 10.256 1.00 79.69 86 ARG A CA 1
ATOM 674 C C . ARG A 1 86 ? -13.303 6.557 10.398 1.00 79.69 86 ARG A C 1
ATOM 676 O O . ARG A 1 86 ? -12.149 6.169 10.570 1.00 79.69 86 ARG A O 1
ATOM 683 N N . SER A 1 87 ? -14.321 5.715 10.251 1.00 82.88 87 SER A N 1
ATOM 684 C CA . SER A 1 87 ? -14.159 4.260 10.170 1.00 82.88 87 SER A CA 1
ATOM 685 C C . SER A 1 87 ? -13.527 3.846 8.838 1.00 82.88 87 SER A C 1
ATOM 687 O O . SER A 1 87 ? -13.877 4.404 7.796 1.00 82.88 87 SER A O 1
ATOM 689 N N . GLY A 1 88 ? -12.655 2.841 8.849 1.00 84.06 88 GLY A N 1
ATOM 690 C CA . GLY A 1 88 ? -12.044 2.298 7.636 1.00 84.06 88 GLY A CA 1
ATOM 691 C C . GLY A 1 88 ? -10.764 1.510 7.898 1.00 84.06 88 GLY A C 1
ATOM 692 O O . GLY A 1 88 ? -10.297 1.408 9.037 1.00 84.06 88 GLY A O 1
ATOM 693 N N . ASN A 1 89 ? -10.188 0.964 6.826 1.00 86.06 89 ASN A N 1
ATOM 694 C CA . ASN A 1 89 ? -8.846 0.388 6.849 1.00 86.06 89 ASN A CA 1
ATOM 695 C C . ASN A 1 89 ? -7.849 1.407 6.318 1.00 86.06 89 ASN A C 1
ATOM 697 O O . ASN A 1 89 ? -8.063 2.019 5.270 1.00 86.06 89 ASN A O 1
ATOM 701 N N . TYR A 1 90 ? -6.747 1.552 7.035 1.00 84.94 90 TYR A N 1
ATOM 702 C CA . TYR A 1 90 ? -5.737 2.557 6.778 1.00 84.94 90 TYR A CA 1
ATOM 703 C C . TYR A 1 90 ? -4.385 1.887 6.608 1.00 84.94 90 TYR A C 1
ATOM 705 O O . TYR A 1 90 ? -3.957 1.112 7.457 1.00 84.94 90 TYR A O 1
ATOM 713 N N . LEU A 1 91 ? -3.717 2.208 5.510 1.00 87.19 91 LEU A N 1
ATOM 714 C CA . LEU A 1 91 ? -2.349 1.824 5.217 1.00 87.19 91 LEU A CA 1
ATOM 715 C C . LEU A 1 91 ? -1.467 3.042 5.493 1.00 87.19 91 LEU A C 1
ATOM 717 O O . LEU A 1 91 ? -1.454 4.008 4.735 1.00 87.19 91 LEU A O 1
ATOM 721 N N . LEU A 1 92 ? -0.758 3.015 6.611 1.00 83.50 92 LEU A N 1
ATOM 722 C CA . LEU A 1 92 ? 0.071 4.111 7.089 1.00 83.50 92 LEU A CA 1
ATOM 723 C C . LEU A 1 92 ? 1.520 3.897 6.675 1.00 83.50 92 LEU A C 1
ATOM 725 O O . LEU A 1 92 ? 2.112 2.877 7.021 1.00 83.50 92 LEU A O 1
ATOM 729 N N . LEU A 1 93 ? 2.098 4.883 5.992 1.00 81.88 93 LEU A N 1
ATOM 730 C CA . LEU A 1 93 ? 3.521 4.896 5.633 1.00 81.88 93 LEU A CA 1
ATOM 731 C C . LEU A 1 93 ? 4.377 5.756 6.567 1.00 81.88 93 LEU A C 1
ATOM 733 O O . LEU A 1 93 ? 5.598 5.803 6.441 1.00 81.88 93 LEU A O 1
ATOM 737 N N . LEU A 1 94 ? 3.733 6.463 7.495 1.00 80.25 94 LEU A N 1
ATOM 738 C CA . LEU A 1 94 ? 4.380 7.292 8.500 1.00 80.25 94 LEU A CA 1
ATOM 739 C C . LEU A 1 94 ? 3.895 6.847 9.878 1.00 80.25 94 LEU A C 1
ATOM 741 O O . LEU A 1 94 ? 2.707 6.929 10.181 1.00 80.25 94 LEU A O 1
ATOM 745 N N . ALA A 1 95 ? 4.822 6.409 10.731 1.00 72.75 95 ALA A N 1
ATOM 746 C CA . ALA A 1 95 ? 4.506 5.939 12.082 1.00 72.75 95 ALA A CA 1
ATOM 747 C C . ALA A 1 95 ? 3.822 7.015 12.950 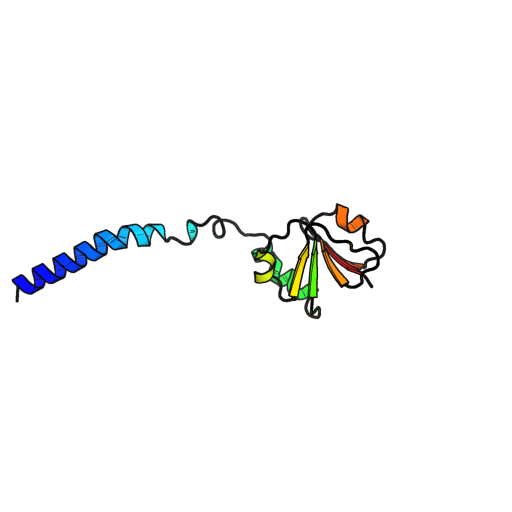1.00 72.75 95 ALA A C 1
ATOM 749 O O . ALA A 1 95 ? 3.055 6.695 13.854 1.00 72.75 95 ALA A O 1
ATOM 750 N N . GLU A 1 96 ? 4.067 8.294 12.661 1.00 76.38 96 GLU A N 1
ATOM 751 C CA . GLU A 1 96 ? 3.428 9.416 13.355 1.00 76.38 96 GLU A CA 1
ATOM 752 C C . GLU A 1 96 ? 1.912 9.478 13.108 1.00 76.38 96 GLU A C 1
ATOM 754 O O . GLU A 1 96 ? 1.162 9.818 14.023 1.00 76.38 96 GLU A O 1
ATOM 759 N N . GLU A 1 97 ? 1.431 9.054 11.932 1.00 76.69 97 GLU A N 1
ATOM 760 C CA . GLU A 1 97 ? -0.010 8.989 11.643 1.00 76.69 97 GLU A CA 1
ATOM 761 C C . GLU A 1 97 ? -0.710 7.923 12.499 1.00 76.69 97 GLU A C 1
ATOM 763 O O . GLU A 1 97 ? -1.871 8.088 12.870 1.00 76.69 97 GLU A O 1
ATOM 768 N N . ALA A 1 98 ? 0.008 6.873 12.920 1.00 74.25 98 ALA A N 1
ATOM 769 C CA . ALA A 1 98 ? -0.557 5.838 13.784 1.00 74.25 98 ALA A CA 1
ATOM 770 C C . ALA A 1 98 ? -0.964 6.395 15.158 1.00 74.25 98 ALA A C 1
ATOM 772 O O . ALA A 1 98 ? -1.937 5.931 15.750 1.00 74.25 98 ALA A O 1
ATOM 773 N N . LYS A 1 99 ? -0.277 7.439 15.650 1.00 76.62 99 LYS A N 1
ATOM 774 C CA . LYS A 1 99 ? -0.614 8.099 16.925 1.00 76.62 99 LYS A CA 1
ATOM 775 C C . LYS A 1 99 ? -1.958 8.829 16.870 1.00 76.62 99 LYS A C 1
ATOM 777 O O . LYS A 1 99 ? -2.602 8.980 17.905 1.00 76.62 99 LYS A O 1
ATOM 782 N N . ARG A 1 100 ? -2.390 9.266 15.681 1.00 77.38 100 ARG A N 1
ATOM 783 C CA . ARG A 1 100 ? -3.679 9.949 15.468 1.00 77.38 100 ARG A CA 1
ATOM 784 C C . ARG A 1 100 ? -4.864 8.980 15.461 1.00 77.38 100 ARG A C 1
ATOM 786 O O . ARG A 1 100 ? -6.001 9.406 15.614 1.00 77.38 100 ARG A O 1
ATOM 793 N N . MET A 1 101 ? -4.598 7.682 15.339 1.00 77.56 101 MET A N 1
ATOM 794 C CA . MET A 1 101 ? -5.599 6.617 15.290 1.00 77.56 101 MET A CA 1
ATOM 795 C C . MET A 1 101 ? -5.700 5.868 16.626 1.00 77.56 101 MET A C 1
ATOM 797 O O . MET A 1 101 ? -5.665 4.636 16.687 1.00 77.56 101 MET A O 1
ATOM 801 N N . ALA A 1 102 ? -5.803 6.617 17.727 1.00 73.06 102 ALA A N 1
ATOM 802 C CA . ALA A 1 102 ? -5.931 6.041 19.061 1.00 73.06 102 ALA A CA 1
ATOM 803 C C . ALA A 1 102 ? -7.176 5.132 19.143 1.00 73.06 102 ALA A C 1
ATOM 805 O O . ALA A 1 102 ? -8.301 5.581 18.938 1.00 73.06 102 ALA A O 1
ATOM 806 N N . GLY A 1 103 ? -6.966 3.842 19.431 1.00 77.94 103 GLY A N 1
ATOM 807 C CA . GLY A 1 103 ? -8.031 2.831 19.504 1.00 77.94 103 GLY A CA 1
ATOM 808 C C . GLY A 1 103 ? -8.254 2.015 18.226 1.00 77.94 103 GLY A C 1
ATOM 809 O O . GLY A 1 103 ? -9.068 1.092 18.244 1.00 77.94 103 GLY A O 1
ATOM 810 N N . ALA A 1 104 ? -7.528 2.294 17.139 1.00 85.56 104 ALA A N 1
ATOM 811 C CA . ALA A 1 104 ? -7.543 1.438 15.958 1.00 85.56 104 ALA A CA 1
ATOM 812 C C . ALA A 1 104 ? -6.851 0.091 16.231 1.00 85.56 104 ALA A C 1
ATOM 814 O O . ALA A 1 104 ? -5.862 -0.002 16.962 1.00 85.56 104 ALA A O 1
ATOM 815 N N . GLN A 1 105 ? -7.368 -0.969 15.616 1.00 89.06 105 GLN A N 1
ATOM 816 C CA . GLN A 1 105 ? -6.775 -2.297 15.673 1.00 89.06 105 GLN A CA 1
ATOM 817 C C . GLN A 1 105 ? -5.604 -2.380 14.690 1.00 89.06 105 GLN A C 1
ATOM 819 O O . GLN A 1 105 ? -5.790 -2.177 13.493 1.00 89.06 105 GLN A O 1
ATOM 824 N N . VAL A 1 106 ? -4.415 -2.741 15.170 1.00 90.12 106 VAL A N 1
ATOM 825 C CA . VAL A 1 106 ? -3.273 -3.051 14.298 1.00 90.12 106 VAL A CA 1
ATOM 826 C C . VAL A 1 106 ? -3.500 -4.419 13.655 1.00 90.12 106 VAL A C 1
ATOM 828 O O . VAL A 1 106 ? -3.601 -5.422 14.360 1.00 90.12 106 VAL A O 1
ATOM 831 N N . LEU A 1 107 ? -3.602 -4.461 12.327 1.00 90.06 107 LEU A N 1
ATOM 832 C CA . LEU A 1 107 ? -3.694 -5.706 11.557 1.00 90.06 107 LEU A CA 1
ATOM 833 C C . LEU A 1 107 ? -2.311 -6.210 11.139 1.00 90.06 107 LEU A C 1
ATOM 835 O O . LEU A 1 107 ? -2.090 -7.416 11.068 1.00 90.06 107 LEU A O 1
ATOM 839 N N . TYR A 1 108 ? -1.390 -5.286 10.859 1.00 90.81 108 TYR A N 1
ATOM 840 C CA . TYR A 1 108 ? -0.037 -5.586 10.403 1.00 90.81 108 TYR A CA 1
ATOM 841 C C . TYR A 1 108 ? 0.885 -4.381 10.596 1.00 90.81 108 TYR A C 1
ATOM 843 O O . TYR A 1 108 ? 0.442 -3.246 10.434 1.00 90.81 108 TYR A O 1
ATOM 851 N N . THR A 1 109 ? 2.161 -4.633 10.882 1.00 91.12 109 THR A N 1
ATOM 852 C CA . THR A 1 109 ? 3.217 -3.616 10.926 1.00 91.12 109 THR A CA 1
ATOM 853 C C . THR A 1 109 ? 4.538 -4.242 10.502 1.00 91.12 109 THR A C 1
ATOM 855 O O . THR A 1 109 ? 4.895 -5.314 10.993 1.00 91.12 109 THR A O 1
ATOM 858 N N . ASP A 1 110 ? 5.274 -3.539 9.648 1.00 88.62 110 ASP A N 1
ATOM 859 C CA . ASP A 1 110 ? 6.675 -3.810 9.333 1.00 88.62 110 ASP A CA 1
ATOM 860 C C . ASP A 1 110 ? 7.515 -2.523 9.347 1.00 88.62 110 ASP A C 1
ATOM 862 O O . ASP A 1 110 ? 7.120 -1.515 9.940 1.00 88.62 110 ASP A O 1
ATOM 866 N N . GLU A 1 111 ? 8.704 -2.557 8.741 1.00 84.56 111 GLU A N 1
ATOM 867 C CA . GLU A 1 111 ? 9.622 -1.424 8.727 1.00 84.56 111 GLU A CA 1
ATOM 868 C C . GLU A 1 111 ? 9.157 -0.217 7.894 1.00 84.56 111 GLU A C 1
ATOM 870 O O . GLU A 1 111 ? 9.678 0.881 8.108 1.00 84.56 111 GLU A O 1
ATOM 875 N N . LYS A 1 112 ? 8.205 -0.377 6.960 1.00 85.12 112 LYS A N 1
ATOM 876 C CA . LYS A 1 112 ? 7.717 0.713 6.088 1.00 85.12 112 LYS A CA 1
ATOM 877 C C . LYS A 1 112 ? 6.231 1.010 6.230 1.00 85.12 112 LYS A C 1
ATOM 879 O O . LYS A 1 112 ? 5.833 2.151 5.997 1.00 85.12 112 LYS A O 1
ATOM 884 N N . VAL A 1 113 ? 5.412 0.013 6.550 1.00 89.81 113 VAL A N 1
ATOM 885 C CA . VAL A 1 113 ? 3.954 0.118 6.496 1.00 89.81 113 VAL A CA 1
ATOM 886 C C . VAL A 1 113 ? 3.313 -0.435 7.760 1.00 89.81 113 VAL A C 1
ATOM 888 O O . VAL A 1 113 ? 3.710 -1.459 8.307 1.00 89.81 113 VAL A O 1
ATOM 891 N N . SER A 1 114 ? 2.253 0.233 8.208 1.00 91.00 114 SER A N 1
ATOM 892 C CA . SER A 1 114 ? 1.305 -0.311 9.179 1.00 91.00 114 SER A CA 1
ATOM 893 C C . SER A 1 114 ? -0.106 -0.315 8.610 1.00 91.00 114 SER A C 1
ATOM 895 O O . SER A 1 114 ? -0.564 0.697 8.091 1.00 91.00 114 SER A O 1
ATOM 897 N N . ILE A 1 115 ? -0.812 -1.437 8.726 1.00 91.19 115 ILE A N 1
ATOM 898 C CA . ILE A 1 115 ? -2.230 -1.541 8.385 1.00 91.19 115 ILE A CA 1
ATOM 899 C C . ILE A 1 115 ? -3.035 -1.489 9.678 1.00 91.19 115 ILE A C 1
ATOM 901 O O . ILE A 1 115 ? -2.915 -2.371 10.532 1.00 91.19 115 ILE A O 1
ATOM 905 N N . LEU A 1 116 ? -3.871 -0.463 9.806 1.00 91.38 116 LEU A N 1
ATOM 906 C CA . LEU A 1 116 ? -4.760 -0.249 10.940 1.00 91.38 116 LEU A CA 1
ATOM 907 C C . LEU A 1 116 ? -6.222 -0.339 10.505 1.00 91.38 116 LEU A C 1
ATOM 909 O O . LEU A 1 116 ? -6.593 0.129 9.432 1.00 91.38 116 LEU A O 1
ATOM 913 N N . LYS A 1 117 ? -7.070 -0.885 11.372 1.00 89.31 117 LYS A N 1
ATOM 914 C CA . LYS A 1 117 ? -8.521 -0.929 11.197 1.00 89.31 117 LYS A CA 1
ATOM 915 C C . LYS A 1 117 ? -9.197 -0.098 12.273 1.00 89.31 117 LYS A C 1
ATOM 917 O O . LYS A 1 117 ? -9.117 -0.426 13.457 1.00 89.31 117 LYS A O 1
ATOM 922 N N . GLN A 1 118 ? -9.874 0.966 11.861 1.00 86.31 118 GLN A N 1
ATOM 923 C CA . GLN A 1 118 ? -10.629 1.843 12.749 1.00 86.31 118 GLN A CA 1
ATOM 924 C C . GLN A 1 118 ? -12.124 1.570 12.583 1.00 86.31 118 GLN A C 1
ATOM 926 O O . GLN A 1 118 ? -12.644 1.607 11.467 1.00 86.31 118 GLN A O 1
ATOM 931 N N . ARG A 1 119 ? -12.785 1.234 13.694 1.00 78.69 119 ARG A N 1
ATOM 932 C CA . ARG A 1 119 ? -14.228 0.975 13.761 1.00 78.69 119 ARG A CA 1
ATOM 933 C C . ARG A 1 119 ? -14.967 2.192 14.283 1.00 78.69 119 ARG A C 1
ATOM 935 O O . ARG A 1 119 ? -14.406 2.854 15.182 1.00 78.69 119 ARG A O 1
#

Foldseek 3Di:
DVVVVVVVVVVVVVCCVVCVVVVVVPPVCVDPVNVDPDPLNVCLVVQCVLCVPPQEEEEEADPPPCNCVRHPHHYHYDPDDDCQPPFDKYKYQDVVVVVSQPPWDFSDDDPGITITGHD

Radius of gyration: 24.48 Å; chains: 1; bounding box: 36×26×79 Å